Protein AF-A0A521UH75-F1 (afdb_monomer_lite)

Secondary structure (DSSP, 8-state):
-PPPPPP----TTSEEEEEETTEEEEEESSTTSPPEEEE--HHHHHHS-HHHHHHHHHHHHHHHHHHHHH-----PBPPTTS-SEEEETTTTEEEESSSB---EEEEE-TT-TT-EEEEETTEEEPHHHHHHHHGGGTT---------GGGTTSPPP---SPPPPPP-

Radius of gyration: 20.77 Å; chains: 1; bounding box: 50×43×47 Å

Foldseek 3Di:
DQDPQDDAQDDPVQWDWDDDQQWIWTDGPDPSHDTDTGGRGRVCSVPDDPVRVSVVSNVVRVVVVVVVVVDPDPQDDDDPPDAQWDQDVVLRAIEGPTNDFQWDFAADDPVDNHFTWIDGPNDTDGPVRVVSRCVVVVPDDDDDDDDPSVCSNPDDDDDPDDDDPDDD

Structure (mmCIF, N/CA/C/O backbone):
data_AF-A0A521UH75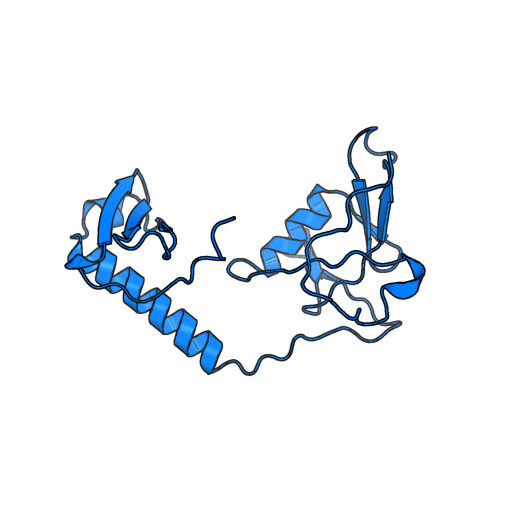-F1
#
_entry.id   AF-A0A521UH75-F1
#
loop_
_atom_site.group_PDB
_atom_site.id
_atom_site.type_symbol
_atom_site.label_atom_id
_atom_site.label_alt_id
_atom_site.label_comp_id
_atom_site.label_asym_id
_atom_site.label_entity_id
_atom_site.label_seq_id
_atom_site.pdbx_PDB_ins_code
_atom_site.Cartn_x
_atom_site.Cartn_y
_atom_site.Cartn_z
_atom_site.occupancy
_atom_site.B_iso_or_equiv
_atom_site.auth_seq_id
_atom_site.auth_comp_id
_atom_site.auth_asym_id
_atom_site.auth_atom_id
_atom_site.pdbx_PDB_model_num
ATOM 1 N N . MET A 1 1 ? 4.540 -15.181 12.035 1.00 49.16 1 MET A N 1
ATOM 2 C CA . MET A 1 1 ? 4.014 -13.796 12.034 1.00 49.16 1 MET A CA 1
ATOM 3 C C . MET A 1 1 ? 2.493 -13.844 12.025 1.00 49.16 1 MET A C 1
ATOM 5 O O . MET A 1 1 ? 1.973 -14.815 11.484 1.00 49.16 1 MET A O 1
ATOM 9 N N . PRO A 1 2 ? 1.773 -12.883 12.632 1.00 57.75 2 PRO A N 1
ATOM 10 C CA . PRO A 1 2 ? 0.321 -12.834 12.493 1.00 57.75 2 PRO A CA 1
ATOM 11 C C . PRO A 1 2 ? -0.046 -12.619 11.020 1.00 57.75 2 PRO A C 1
ATOM 13 O O . PRO A 1 2 ? 0.628 -11.866 10.316 1.00 57.75 2 PRO A O 1
ATOM 16 N N . LEU A 1 3 ? -1.090 -13.308 10.559 1.00 61.44 3 LEU A N 1
ATOM 17 C CA . LEU A 1 3 ? -1.643 -13.115 9.219 1.00 61.44 3 LEU A CA 1
ATOM 18 C C . LEU A 1 3 ? -2.078 -11.648 9.038 1.00 61.44 3 LEU A C 1
ATOM 20 O O . LEU A 1 3 ? -2.450 -11.015 10.034 1.00 61.44 3 LEU A O 1
ATOM 24 N N . PRO A 1 4 ? -2.057 -11.102 7.803 1.00 65.56 4 PRO A N 1
ATOM 25 C CA . PRO A 1 4 ? -2.703 -9.829 7.507 1.00 65.56 4 PRO A CA 1
ATOM 26 C C . PRO A 1 4 ? -4.126 -9.868 8.053 1.00 65.56 4 PRO A C 1
ATOM 28 O O . PRO A 1 4 ? -4.918 -10.735 7.682 1.00 65.56 4 PRO A O 1
ATOM 31 N N . LYS A 1 5 ? -4.411 -8.984 9.005 1.00 72.06 5 LYS A N 1
ATOM 32 C CA . LYS A 1 5 ? -5.669 -9.025 9.733 1.00 72.06 5 LYS A CA 1
ATOM 33 C C . LYS A 1 5 ? -6.727 -8.302 8.908 1.00 72.06 5 LYS A C 1
ATOM 35 O O . LYS A 1 5 ? -6.543 -7.113 8.639 1.00 72.06 5 LYS A O 1
ATOM 40 N N . PRO A 1 6 ? -7.798 -8.983 8.480 1.00 68.81 6 PRO A N 1
ATOM 41 C CA . PRO A 1 6 ? -8.824 -8.348 7.676 1.00 68.81 6 PRO A CA 1
ATOM 42 C C . PRO A 1 6 ? -9.511 -7.242 8.477 1.00 68.81 6 PRO A C 1
ATOM 44 O O . PRO A 1 6 ? -9.714 -7.360 9.687 1.00 68.81 6 PRO A O 1
ATOM 47 N N . ILE A 1 7 ? -9.891 -6.177 7.779 1.00 72.12 7 ILE A N 1
ATOM 48 C CA . ILE A 1 7 ? -10.851 -5.201 8.283 1.00 72.12 7 ILE A CA 1
ATOM 49 C C . ILE A 1 7 ? -12.248 -5.752 7.982 1.00 72.12 7 ILE A C 1
ATOM 51 O O . ILE A 1 7 ? -12.514 -6.193 6.864 1.00 72.12 7 ILE A O 1
ATOM 55 N N . ARG A 1 8 ? -13.131 -5.768 8.984 1.00 83.19 8 ARG A N 1
ATOM 56 C CA . ARG A 1 8 ? -14.514 -6.241 8.845 1.00 83.19 8 ARG A CA 1
ATOM 57 C C . ARG A 1 8 ? -15.468 -5.426 9.709 1.00 83.19 8 ARG A C 1
ATOM 59 O O . ARG A 1 8 ? -15.039 -4.707 10.612 1.00 83.19 8 ARG A O 1
ATOM 66 N N . VAL A 1 9 ? -16.757 -5.577 9.423 1.00 88.69 9 VAL A N 1
ATOM 67 C CA . VAL A 1 9 ? -17.848 -5.105 10.279 1.00 88.69 9 VAL A CA 1
ATOM 68 C C . VAL A 1 9 ? -17.744 -5.794 11.644 1.00 88.69 9 VAL A C 1
ATOM 70 O O . VAL A 1 9 ? -17.504 -7.000 11.707 1.00 88.69 9 VAL A O 1
ATOM 73 N N . LEU A 1 10 ? -17.900 -5.021 12.719 1.00 90.38 10 LEU A N 1
ATOM 74 C CA . LEU A 1 10 ? -17.778 -5.471 14.110 1.00 90.38 10 LEU A CA 1
ATOM 75 C C . LEU A 1 10 ? -19.097 -5.267 14.859 1.00 90.38 10 LEU A C 1
ATOM 77 O O . LEU A 1 10 ? -19.771 -4.251 14.667 1.00 90.38 10 LEU A O 1
ATOM 81 N N . SER A 1 11 ? -19.456 -6.188 15.750 1.00 91.06 11 SER A N 1
ATOM 82 C CA . SER A 1 11 ? -20.549 -5.967 16.703 1.00 91.06 11 SER A CA 1
ATOM 83 C C . SER A 1 11 ? -20.056 -5.279 17.992 1.00 91.06 11 SER A C 1
ATOM 85 O O . SER A 1 11 ? -18.857 -5.285 18.278 1.00 91.06 11 SER A O 1
ATOM 87 N N . PRO A 1 12 ? -20.947 -4.663 18.797 1.00 90.81 12 PRO A N 1
ATOM 88 C CA . PRO A 1 12 ? -20.552 -3.969 20.029 1.00 90.81 12 PRO A CA 1
ATOM 89 C C . PRO A 1 12 ? -19.834 -4.852 21.059 1.00 90.81 12 PRO A C 1
ATOM 91 O O . PRO A 1 12 ? -19.024 -4.358 21.834 1.00 90.81 12 PRO A O 1
ATOM 94 N N . ASP A 1 13 ? -20.136 -6.149 21.087 1.00 91.94 13 ASP A N 1
ATOM 95 C CA . ASP A 1 13 ? -19.503 -7.149 21.951 1.00 91.94 13 ASP A CA 1
ATOM 96 C C . ASP A 1 13 ? -18.140 -7.632 21.429 1.00 91.94 13 ASP A C 1
ATOM 98 O O . ASP A 1 13 ? -17.340 -8.173 22.193 1.00 91.94 13 ASP A O 1
ATOM 102 N N . GLU A 1 14 ? -17.841 -7.387 20.153 1.00 91.19 14 GLU A N 1
ATOM 103 C CA . GLU A 1 14 ? -16.586 -7.765 19.505 1.00 91.19 14 GLU A CA 1
ATOM 104 C C . GLU A 1 14 ? -15.528 -6.657 19.535 1.00 91.19 14 GLU A C 1
ATOM 106 O O . GLU A 1 14 ? -14.421 -6.876 19.043 1.00 91.19 14 GLU A O 1
ATOM 111 N N . VAL A 1 15 ? -15.823 -5.469 20.075 1.00 92.75 15 VAL A N 1
ATOM 112 C CA . VAL A 1 15 ? -14.911 -4.321 19.993 1.00 92.75 15 VAL A CA 1
ATOM 113 C C . VAL A 1 15 ? -14.903 -3.474 21.257 1.00 92.75 15 VAL A C 1
ATOM 115 O O . VAL A 1 15 ? -15.935 -3.113 21.818 1.00 92.75 15 VAL A O 1
ATOM 118 N N . ARG A 1 16 ? -13.702 -3.089 21.679 1.00 94.44 16 ARG A N 1
ATOM 119 C CA . ARG A 1 16 ? -13.485 -2.036 22.664 1.00 94.44 16 ARG A CA 1
ATOM 120 C C . ARG A 1 16 ? -13.135 -0.743 21.940 1.00 94.44 16 ARG A C 1
ATOM 122 O O . ARG A 1 16 ? -12.261 -0.732 21.079 1.00 94.44 16 ARG A O 1
ATOM 129 N N . ILE A 1 17 ? -13.794 0.353 22.310 1.00 94.50 17 ILE A N 1
ATOM 130 C CA . ILE A 1 17 ? -13.545 1.667 21.713 1.00 94.50 17 ILE A CA 1
ATOM 131 C C . ILE A 1 17 ? -12.859 2.569 22.735 1.00 94.50 17 ILE A C 1
ATOM 133 O O . ILE A 1 17 ? -13.364 2.800 23.833 1.00 9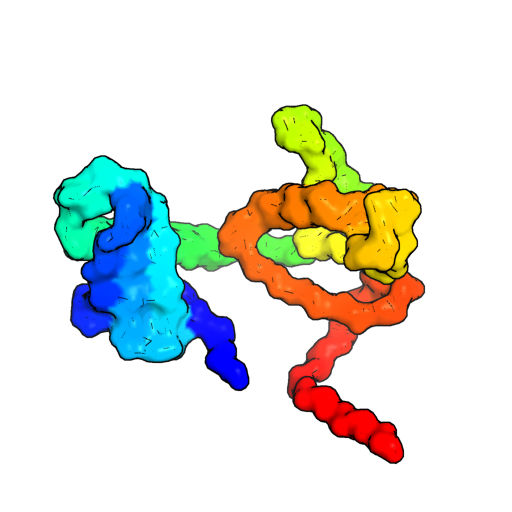4.50 17 ILE A O 1
ATOM 137 N N . CYS A 1 18 ? -11.699 3.096 22.359 1.00 93.81 18 CYS A N 1
ATOM 138 C CA . CYS A 1 18 ? -10.948 4.085 23.124 1.00 93.81 18 CYS A CA 1
ATOM 139 C C . CYS A 1 18 ? -10.901 5.401 22.334 1.00 93.81 18 CYS A C 1
ATOM 141 O O . CYS A 1 18 ? -10.845 5.390 21.110 1.00 93.81 18 CYS A O 1
ATOM 143 N N . ARG A 1 19 ? -10.927 6.554 23.006 1.00 93.62 19 ARG A N 1
ATOM 144 C CA . ARG A 1 19 ? -10.804 7.871 22.352 1.00 93.62 19 ARG A CA 1
ATOM 145 C C . ARG A 1 19 ? -9.396 8.404 22.573 1.00 93.62 19 ARG A C 1
ATOM 147 O O . ARG A 1 19 ? -8.954 8.461 23.717 1.00 93.62 19 ARG A O 1
ATOM 154 N N . ASP A 1 20 ? -8.723 8.800 21.500 1.00 93.06 20 ASP A N 1
ATOM 155 C CA . ASP A 1 20 ? -7.373 9.359 21.534 1.00 93.06 20 ASP A CA 1
ATOM 156 C C . ASP A 1 20 ? -7.281 10.596 20.631 1.00 93.06 20 ASP A C 1
ATOM 158 O O . ASP A 1 20 ? -7.145 10.496 19.408 1.00 93.06 20 ASP A O 1
ATOM 162 N N . GLY A 1 21 ? -7.389 11.774 21.251 1.00 91.62 21 GLY A N 1
ATOM 163 C CA . GLY A 1 21 ? -7.321 13.064 20.569 1.00 91.62 21 GLY A CA 1
ATOM 164 C C . GLY A 1 21 ? -8.418 13.232 19.516 1.00 91.62 21 GLY A C 1
ATOM 165 O O . GLY A 1 21 ? -9.583 13.452 19.840 1.00 91.62 21 GLY A O 1
ATOM 166 N N . ASP A 1 22 ? -8.022 13.163 18.250 1.00 93.19 22 ASP A N 1
ATOM 167 C CA . ASP A 1 22 ? -8.878 13.312 17.075 1.00 93.19 22 ASP A CA 1
ATOM 168 C C . ASP A 1 22 ? -9.376 11.984 16.484 1.00 93.19 22 ASP A C 1
ATOM 170 O O . ASP A 1 22 ? -10.091 11.983 15.473 1.00 93.19 22 ASP A O 1
ATOM 174 N N . ALA A 1 23 ? -9.028 10.862 17.115 1.00 91.88 23 ALA A N 1
ATOM 175 C CA . ALA A 1 23 ? -9.352 9.528 16.644 1.00 91.88 23 ALA A CA 1
ATOM 176 C C . ALA A 1 23 ? -10.090 8.682 17.688 1.00 91.88 23 ALA A C 1
ATOM 178 O O . ALA A 1 23 ? -9.918 8.830 18.900 1.00 91.88 23 ALA A O 1
ATOM 179 N N . ALA A 1 24 ? -10.883 7.739 17.191 1.00 92.94 24 ALA A N 1
ATOM 180 C CA . ALA A 1 24 ? -11.340 6.590 17.954 1.00 92.94 24 ALA A CA 1
ATOM 181 C C . ALA A 1 24 ? -10.458 5.380 17.614 1.00 92.94 24 ALA A C 1
ATOM 183 O O . ALA A 1 24 ? -10.222 5.085 16.444 1.00 92.94 24 ALA A O 1
ATOM 184 N N . ILE A 1 25 ? -9.958 4.685 18.628 1.00 93.50 25 ILE A N 1
ATOM 185 C CA . ILE A 1 25 ? -9.227 3.428 18.499 1.00 93.50 25 ILE A CA 1
ATOM 186 C C . ILE A 1 25 ? -10.226 2.292 18.698 1.00 93.50 25 ILE A C 1
ATOM 188 O O . ILE A 1 25 ? -10.797 2.157 19.779 1.00 93.50 25 ILE A O 1
ATOM 192 N N . LEU A 1 26 ? -10.449 1.502 17.652 1.00 92.88 26 LEU A N 1
ATOM 193 C CA . LEU A 1 26 ? -11.278 0.305 17.687 1.00 92.88 26 LEU A CA 1
ATOM 194 C C . LEU A 1 26 ? -10.359 -0.896 17.897 1.00 92.88 26 LEU A C 1
ATOM 196 O O . LEU A 1 26 ? -9.547 -1.212 17.028 1.00 92.88 26 LEU A O 1
ATOM 200 N N . GLU A 1 27 ? -10.475 -1.539 19.053 1.00 92.69 27 GLU A N 1
ATOM 201 C CA . GLU A 1 27 ? -9.715 -2.722 19.456 1.00 92.69 27 GLU A CA 1
ATOM 202 C C . GLU A 1 27 ? -10.636 -3.947 19.424 1.00 92.69 27 GLU A C 1
ATOM 204 O O . GLU A 1 27 ? -11.424 -4.147 20.352 1.00 92.69 27 GLU A O 1
ATOM 209 N N . PRO A 1 28 ? -10.582 -4.768 18.363 1.00 89.38 28 PRO A N 1
ATOM 210 C CA . PRO A 1 28 ? -11.353 -5.998 18.308 1.00 89.38 28 PRO A CA 1
ATOM 211 C C . PRO A 1 28 ? -10.953 -6.966 19.428 1.00 89.38 28 PRO A C 1
ATOM 213 O O . PRO A 1 28 ? -9.772 -7.108 19.747 1.00 89.38 28 PRO A O 1
ATOM 216 N N . ALA A 1 29 ? -11.929 -7.676 19.989 1.00 87.44 29 ALA A N 1
ATOM 217 C CA . ALA A 1 29 ? -11.701 -8.751 20.952 1.00 87.44 29 ALA A CA 1
ATOM 218 C C . ALA A 1 29 ? -10.981 -9.951 20.307 1.00 87.44 29 ALA A C 1
ATOM 220 O O . ALA A 1 29 ? -10.212 -10.653 20.966 1.00 87.44 29 ALA A O 1
ATOM 221 N N . ASP A 1 30 ? -11.215 -10.170 19.011 1.00 84.00 30 ASP A N 1
ATOM 222 C CA . ASP A 1 30 ? -10.518 -11.176 18.222 1.00 84.00 30 ASP A CA 1
ATOM 223 C C . ASP A 1 30 ? -9.124 -10.680 17.810 1.00 84.00 30 ASP A C 1
ATOM 225 O O . ASP A 1 30 ? -8.969 -9.762 17.002 1.00 84.00 30 ASP A O 1
ATOM 229 N N . ALA A 1 31 ? -8.091 -11.351 18.321 1.00 80.62 31 ALA A N 1
ATOM 230 C CA . ALA A 1 31 ? -6.702 -11.067 17.989 1.00 80.62 31 ALA A CA 1
ATOM 231 C C . ALA A 1 31 ? -6.357 -11.324 16.509 1.00 80.62 31 ALA A C 1
ATOM 233 O O . ALA A 1 31 ? -5.290 -10.889 16.071 1.00 80.62 31 ALA A O 1
ATOM 234 N N . ALA A 1 32 ? -7.210 -11.992 15.729 1.00 80.12 32 ALA A N 1
ATOM 235 C CA . ALA A 1 32 ? -7.065 -12.134 14.282 1.00 80.12 32 ALA A CA 1
ATOM 236 C C . ALA A 1 32 ? -7.543 -10.900 13.493 1.00 80.12 32 ALA A C 1
ATOM 238 O O . ALA A 1 32 ? -7.227 -10.793 12.310 1.00 80.12 32 ALA A O 1
ATOM 239 N N . VAL A 1 33 ? -8.227 -9.940 14.130 1.00 81.19 33 VAL A N 1
ATOM 240 C CA . VAL A 1 33 ? -8.687 -8.682 13.516 1.00 81.19 33 VAL A CA 1
ATOM 241 C C . VAL A 1 33 ? -7.774 -7.515 13.924 1.00 81.19 33 VAL A C 1
ATOM 243 O O . VAL A 1 33 ? -7.186 -7.488 15.009 1.00 81.19 33 VAL A O 1
ATOM 246 N N . GLY A 1 34 ? -7.556 -6.575 13.004 1.00 81.25 34 GLY A N 1
ATOM 247 C CA . GLY A 1 34 ? -6.651 -5.442 13.198 1.00 81.25 34 GLY A CA 1
ATOM 248 C C . GLY A 1 34 ? -7.246 -4.353 14.086 1.00 81.25 34 GLY A C 1
ATOM 249 O O . GLY A 1 34 ? -8.378 -3.926 13.868 1.00 81.25 34 GLY A O 1
ATOM 250 N N . THR A 1 35 ? -6.461 -3.854 15.045 1.00 86.88 35 THR A N 1
ATOM 251 C CA . THR A 1 35 ? -6.778 -2.603 15.747 1.00 86.88 35 THR A CA 1
ATOM 252 C C . THR A 1 35 ? -6.746 -1.454 14.752 1.00 86.88 35 THR A C 1
ATOM 254 O O . THR A 1 35 ? -5.780 -1.313 14.002 1.00 86.88 35 THR A O 1
ATOM 257 N N . THR A 1 36 ? -7.778 -0.616 14.769 1.00 86.50 36 THR A N 1
ATOM 258 C CA . THR A 1 36 ? -7.904 0.493 13.823 1.00 86.50 36 THR A CA 1
ATOM 259 C C . THR A 1 36 ? -7.912 1.832 14.541 1.00 86.50 36 THR A C 1
ATOM 261 O O . THR A 1 36 ? -8.659 2.031 15.494 1.00 86.50 36 THR A O 1
ATOM 264 N N . ARG A 1 37 ? -7.105 2.776 14.047 1.00 90.88 37 ARG A N 1
ATOM 265 C CA . ARG A 1 37 ? -7.204 4.196 14.394 1.00 90.88 37 ARG A CA 1
ATOM 266 C C . ARG A 1 37 ? -8.119 4.891 13.387 1.00 90.88 37 ARG A C 1
ATOM 268 O O . ARG A 1 37 ? -7.714 5.137 12.256 1.00 90.88 37 ARG A O 1
ATOM 275 N N . PHE A 1 38 ? -9.334 5.224 13.804 1.00 90.31 38 PHE A N 1
ATOM 276 C CA . PHE A 1 38 ? -10.330 5.890 12.972 1.00 90.31 38 PHE A CA 1
ATOM 277 C C . PHE A 1 38 ? -10.371 7.394 13.263 1.00 90.31 38 PHE A C 1
ATOM 279 O O . PHE A 1 38 ? -10.874 7.831 14.300 1.00 90.31 38 PHE A O 1
ATOM 286 N N . VAL A 1 39 ? -9.801 8.193 12.359 1.00 90.00 39 VAL A N 1
ATOM 287 C CA . VAL A 1 39 ? -9.699 9.653 12.507 1.00 90.00 39 VAL A CA 1
ATOM 288 C C . VAL A 1 39 ? -11.022 10.309 12.110 1.00 90.00 39 VAL A C 1
ATOM 290 O O . VAL A 1 39 ? -11.416 10.282 10.947 1.00 90.00 39 VAL A O 1
ATOM 293 N N . LEU A 1 40 ? -11.703 10.914 13.084 1.00 86.12 40 LEU A N 1
ATOM 294 C CA . LEU A 1 40 ? -13.000 11.581 12.905 1.00 86.12 40 LEU A CA 1
ATOM 295 C C . LEU A 1 40 ? -12.928 13.092 13.177 1.00 86.12 40 LEU A C 1
ATOM 297 O O . LEU A 1 40 ? -13.860 13.821 12.834 1.00 86.12 40 LEU A O 1
ATOM 301 N N . GLY A 1 41 ? -11.834 13.563 13.781 1.00 89.75 41 GLY A N 1
ATOM 302 C CA . GLY A 1 41 ? -11.686 14.918 14.301 1.00 89.75 41 GLY A CA 1
ATOM 303 C C . GLY A 1 41 ? -12.121 15.012 15.766 1.00 89.75 41 GLY A C 1
ATOM 304 O O . GLY A 1 41 ? -13.122 14.417 16.172 1.00 89.75 41 GLY A O 1
ATOM 305 N N . ALA A 1 42 ? -11.38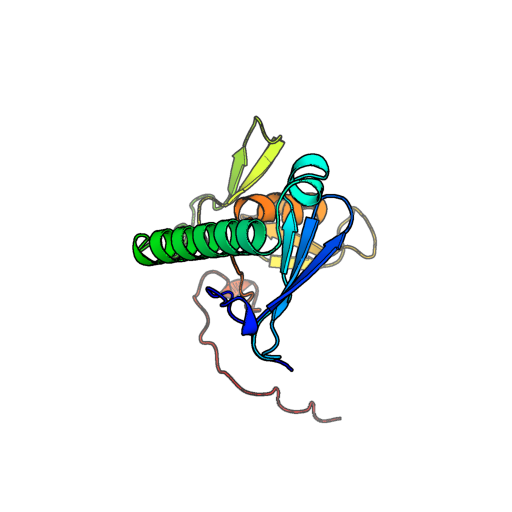6 15.796 16.559 1.00 89.25 42 ALA A N 1
ATOM 306 C CA . ALA A 1 42 ? -11.541 15.854 18.018 1.00 89.25 42 ALA A CA 1
ATOM 307 C C . ALA A 1 42 ? -12.970 16.193 18.478 1.00 89.25 42 ALA A C 1
ATOM 309 O O . ALA A 1 42 ? -13.484 15.577 19.409 1.00 89.25 42 ALA A O 1
ATOM 310 N N . GLU A 1 43 ? -13.647 17.122 17.794 1.00 91.62 43 GLU A N 1
ATOM 311 C CA . GLU A 1 43 ? -15.027 17.493 18.131 1.00 91.62 43 GLU A CA 1
ATOM 312 C C . GLU A 1 43 ? -16.003 16.319 17.946 1.00 91.62 43 GLU A C 1
ATOM 314 O O . GLU A 1 43 ? -16.850 16.062 18.804 1.00 91.62 43 GLU A O 1
ATOM 319 N N . ARG A 1 44 ? -15.873 15.574 16.840 1.00 89.06 44 ARG A N 1
ATOM 320 C CA . ARG A 1 44 ? -16.755 14.441 16.532 1.00 89.06 44 ARG A CA 1
ATOM 321 C C . ARG A 1 44 ? -16.501 13.274 17.476 1.00 89.06 44 ARG A C 1
ATOM 323 O O . ARG A 1 44 ? -17.458 12.740 18.025 1.00 89.06 44 ARG A O 1
ATOM 330 N N . VAL A 1 45 ? -15.235 12.935 17.727 1.00 90.88 45 VAL A N 1
ATOM 331 C CA . VAL A 1 45 ? -14.854 11.868 18.672 1.00 90.88 45 VAL A CA 1
ATOM 332 C C . VAL A 1 45 ? -15.392 12.141 20.078 1.00 90.88 45 VAL A C 1
ATOM 334 O O . VAL A 1 45 ? -15.877 11.223 20.741 1.00 90.88 45 VAL A O 1
ATOM 337 N N . ALA A 1 46 ? -15.336 13.397 20.530 1.00 90.62 46 ALA A N 1
ATOM 338 C CA . ALA A 1 46 ? -15.819 13.786 21.851 1.00 90.62 46 ALA A CA 1
ATOM 339 C C . ALA A 1 46 ? -17.350 13.729 21.979 1.00 90.62 46 ALA A C 1
ATOM 341 O O . ALA A 1 46 ? -17.862 13.461 23.064 1.00 90.62 46 ALA A O 1
ATOM 342 N N . ARG A 1 47 ? -18.085 13.996 20.892 1.00 93.88 47 ARG A N 1
ATOM 343 C CA . ARG A 1 47 ? -19.555 14.043 20.898 1.00 93.88 47 ARG A CA 1
ATOM 344 C C . ARG A 1 47 ? -20.228 12.703 20.633 1.00 93.88 47 ARG A C 1
ATOM 346 O O . ARG A 1 47 ? -21.325 12.487 21.135 1.00 93.88 47 ARG A O 1
ATOM 353 N N . MET A 1 48 ? -19.620 11.853 19.811 1.00 95.94 48 MET A N 1
ATOM 354 C CA . MET A 1 48 ? -20.222 10.589 19.398 1.00 95.94 48 MET A CA 1
ATOM 355 C C . MET A 1 48 ? -20.122 9.547 20.514 1.00 95.94 48 MET A C 1
ATOM 357 O O . MET A 1 48 ? -19.081 9.383 21.154 1.00 95.94 48 MET A O 1
ATOM 361 N N . THR A 1 49 ? -21.205 8.810 20.722 1.00 95.81 49 THR A N 1
ATOM 362 C CA . THR A 1 49 ? -21.242 7.598 21.544 1.00 95.81 49 THR A CA 1
ATOM 363 C C . THR A 1 49 ? -20.447 6.468 20.890 1.00 95.81 49 THR A C 1
ATOM 365 O O . THR A 1 49 ? -20.180 6.488 19.689 1.00 95.81 49 THR A O 1
ATOM 368 N N . ASP A 1 50 ? -20.086 5.446 21.666 1.00 94.44 50 ASP A N 1
ATOM 369 C CA . ASP A 1 50 ? -19.392 4.262 21.135 1.00 94.44 50 ASP A CA 1
ATOM 370 C C . ASP A 1 50 ? -20.218 3.566 20.045 1.00 94.44 50 ASP A C 1
ATOM 372 O O . ASP A 1 50 ? -19.673 3.155 19.025 1.00 94.44 50 ASP A O 1
ATOM 376 N N . ALA A 1 51 ? -21.543 3.516 20.213 1.00 93.56 51 ALA A N 1
ATOM 377 C CA . ALA A 1 51 ? -22.456 2.965 19.218 1.00 93.56 51 ALA A CA 1
ATOM 378 C C . ALA A 1 51 ? -22.450 3.772 17.909 1.00 93.56 51 ALA A C 1
ATOM 380 O O . ALA A 1 51 ? -22.443 3.185 16.831 1.00 93.56 51 ALA A O 1
ATOM 381 N N . GLU A 1 52 ? -22.411 5.106 17.981 1.00 93.50 52 GLU A N 1
ATOM 382 C CA . GLU A 1 52 ? -22.328 5.966 16.793 1.00 93.50 52 GLU A CA 1
ATOM 383 C C . GLU A 1 52 ? -20.962 5.870 16.104 1.00 93.50 52 GLU A C 1
ATOM 385 O O . GLU A 1 52 ? -20.897 5.865 14.876 1.00 93.50 52 GLU A O 1
ATOM 390 N N . ILE A 1 53 ? -19.869 5.768 16.869 1.00 92.56 53 ILE A N 1
ATOM 391 C CA . ILE A 1 53 ? -18.519 5.547 16.325 1.00 92.56 53 ILE A CA 1
ATOM 392 C C . ILE A 1 53 ? -18.460 4.197 15.607 1.00 92.56 53 ILE A C 1
ATOM 394 O O . ILE A 1 53 ? -17.965 4.125 14.483 1.00 92.56 53 ILE A O 1
ATOM 398 N N . LEU A 1 54 ? -18.994 3.145 16.231 1.00 94.19 54 LEU A N 1
ATOM 399 C CA . LEU A 1 54 ? -19.043 1.809 15.650 1.00 94.19 54 LEU A CA 1
ATOM 400 C C . LEU A 1 54 ? -19.922 1.759 14.398 1.00 94.19 54 LEU A C 1
ATOM 402 O O . LEU A 1 54 ? -19.530 1.151 13.408 1.00 94.19 54 LEU A O 1
ATOM 406 N N . ALA A 1 55 ? -21.083 2.416 14.414 1.00 92.56 55 ALA A N 1
ATOM 407 C CA . ALA A 1 55 ? -21.956 2.503 13.248 1.00 92.56 55 ALA A CA 1
ATOM 408 C C . ALA A 1 55 ? -21.259 3.214 12.079 1.00 92.56 55 ALA A C 1
ATOM 410 O O . ALA A 1 55 ? -21.251 2.684 10.974 1.00 92.56 55 ALA A O 1
ATOM 411 N N . ALA A 1 56 ? -20.609 4.356 12.333 1.00 89.62 56 ALA A N 1
ATOM 412 C CA . ALA A 1 56 ? -19.861 5.089 11.310 1.00 89.62 56 ALA A CA 1
ATOM 413 C C . ALA A 1 56 ? -18.683 4.272 10.749 1.00 89.62 56 ALA A C 1
ATOM 415 O O . ALA A 1 56 ? -18.425 4.289 9.546 1.00 89.62 56 ALA A O 1
ATOM 416 N N . TRP A 1 57 ? -17.980 3.533 11.610 1.00 90.50 57 TRP A N 1
ATOM 417 C CA . TRP A 1 57 ? -16.945 2.594 11.187 1.00 90.50 57 TRP A CA 1
ATOM 418 C C . TRP A 1 57 ? -17.517 1.485 10.301 1.00 90.50 57 TRP A C 1
ATOM 420 O O . TRP A 1 57 ? -17.053 1.297 9.181 1.00 90.50 57 TRP A O 1
ATOM 430 N N . ASN A 1 58 ? -18.545 0.779 10.765 1.00 91.69 58 ASN A N 1
ATOM 431 C CA . ASN A 1 58 ? -19.152 -0.322 10.023 1.00 91.69 58 ASN A CA 1
ATOM 432 C C . ASN A 1 58 ? -19.740 0.137 8.685 1.00 91.69 58 ASN A C 1
ATOM 434 O O . ASN A 1 58 ? -19.613 -0.580 7.695 1.00 91.69 58 ASN A O 1
ATOM 438 N N . GLU A 1 59 ? -20.330 1.333 8.634 1.00 88.94 59 GLU A N 1
ATOM 439 C CA . GLU A 1 59 ? -20.776 1.964 7.390 1.00 88.94 59 GLU A CA 1
ATOM 440 C C . GLU A 1 59 ? -19.592 2.187 6.444 1.00 88.94 59 GLU A C 1
ATOM 442 O O . GLU A 1 59 ? -19.667 1.807 5.281 1.00 88.94 59 GLU A O 1
ATOM 447 N N . SER A 1 60 ? -18.468 2.720 6.940 1.00 83.38 60 SER A N 1
ATOM 448 C CA . SER A 1 60 ? -17.260 2.901 6.126 1.00 83.38 60 SER A CA 1
ATOM 449 C C . SER A 1 60 ? -16.673 1.584 5.617 1.00 83.38 60 SER A C 1
ATOM 451 O O . SER A 1 60 ? -16.274 1.513 4.458 1.00 83.38 60 SER A O 1
ATOM 453 N N . VAL A 1 61 ? -16.667 0.531 6.441 1.00 86.00 61 VAL A N 1
ATOM 454 C CA . VAL A 1 61 ? -16.181 -0.796 6.043 1.00 86.00 61 VAL A CA 1
ATOM 455 C C . VAL A 1 61 ? -17.104 -1.405 4.999 1.00 86.00 61 VAL A C 1
ATOM 457 O O . VAL A 1 61 ? -16.621 -1.910 3.994 1.00 86.00 61 VAL A O 1
ATOM 460 N N . THR A 1 62 ? -18.418 -1.311 5.202 1.00 85.12 62 THR A N 1
ATOM 461 C CA . THR A 1 62 ? -19.411 -1.799 4.237 1.00 85.12 62 THR A CA 1
ATOM 462 C C . THR A 1 62 ? -19.273 -1.046 2.921 1.00 85.12 62 THR A C 1
ATOM 464 O O . THR A 1 62 ? -19.155 -1.670 1.882 1.00 85.12 62 THR A O 1
ATOM 467 N N . ALA A 1 63 ? -19.161 0.284 2.949 1.00 78.00 63 ALA A N 1
ATOM 468 C CA . ALA A 1 63 ? -18.949 1.082 1.746 1.00 78.00 63 ALA A CA 1
ATOM 469 C C . ALA A 1 63 ? -17.629 0.738 1.036 1.00 78.00 63 ALA A C 1
ATOM 471 O O . ALA A 1 63 ? -17.581 0.735 -0.189 1.00 78.00 63 ALA A O 1
ATOM 472 N N . GLN A 1 64 ? -16.557 0.440 1.777 1.00 75.44 64 GLN A N 1
ATOM 473 C CA . GLN A 1 64 ? -15.291 -0.027 1.204 1.00 75.44 64 GLN A CA 1
ATOM 474 C C . GLN A 1 64 ? -15.413 -1.422 0.587 1.00 75.44 64 GLN A C 1
ATOM 476 O O . GLN A 1 64 ? -14.849 -1.646 -0.479 1.00 75.44 64 GLN A O 1
ATOM 481 N N . GLN A 1 65 ? -16.131 -2.337 1.240 1.00 79.75 65 GLN A N 1
ATOM 482 C CA . GLN A 1 65 ? -16.391 -3.688 0.743 1.00 79.75 65 GLN A CA 1
ATOM 483 C C . GLN A 1 65 ? -17.287 -3.648 -0.493 1.00 79.75 65 GLN A C 1
ATOM 485 O O . GLN A 1 65 ? -16.894 -4.178 -1.517 1.00 79.75 65 GLN A O 1
ATOM 490 N N . ASP A 1 66 ? -18.401 -2.918 -0.451 1.00 77.94 66 ASP A N 1
ATOM 491 C CA . ASP A 1 66 ? -19.291 -2.699 -1.592 1.00 77.94 66 ASP A CA 1
ATOM 492 C C . ASP A 1 66 ? -18.545 -2.041 -2.756 1.00 77.94 66 ASP A C 1
ATOM 494 O O . ASP A 1 66 ? -18.733 -2.414 -3.910 1.00 77.94 66 ASP A O 1
ATOM 498 N N . TYR A 1 67 ? -17.675 -1.066 -2.468 1.00 71.06 67 TYR A N 1
ATOM 499 C CA . TYR A 1 67 ? -16.823 -0.454 -3.482 1.00 71.06 67 TYR A CA 1
ATOM 500 C C . TYR A 1 67 ? -15.839 -1.472 -4.059 1.00 71.06 67 TYR A C 1
ATOM 502 O O . TYR A 1 67 ? -15.727 -1.555 -5.273 1.00 71.06 67 TYR A O 1
ATOM 510 N N . ALA A 1 68 ? -15.165 -2.272 -3.232 1.00 69.19 68 ALA A N 1
ATOM 511 C CA . ALA A 1 68 ? -14.250 -3.314 -3.694 1.00 69.19 68 ALA A CA 1
ATOM 512 C C . ALA A 1 68 ? -14.964 -4.408 -4.509 1.00 69.19 68 ALA A C 1
ATOM 514 O O . ALA A 1 68 ? -14.455 -4.807 -5.549 1.00 69.19 68 ALA A O 1
ATOM 515 N N . ASP A 1 69 ? -16.151 -4.839 -4.084 1.00 72.94 69 ASP A N 1
ATOM 516 C CA . ASP A 1 69 ? -16.964 -5.862 -4.748 1.00 72.94 69 ASP A CA 1
ATOM 517 C C . ASP A 1 69 ? -17.573 -5.342 -6.060 1.00 72.94 69 ASP A C 1
ATOM 519 O O . ASP A 1 69 ? -17.698 -6.084 -7.035 1.00 72.94 69 ASP A O 1
ATOM 523 N N . ALA A 1 70 ? -17.942 -4.058 -6.114 1.00 70.00 70 ALA A N 1
ATOM 524 C CA . ALA A 1 70 ? -18.414 -3.404 -7.334 1.00 70.00 70 ALA A CA 1
ATOM 525 C C . ALA A 1 70 ? -17.276 -3.101 -8.321 1.00 70.00 70 ALA A C 1
ATOM 527 O O . ALA A 1 70 ? -17.509 -2.945 -9.523 1.00 70.00 70 ALA A O 1
ATOM 528 N N . LEU A 1 71 ? -16.049 -2.994 -7.819 1.00 63.22 71 LEU A N 1
ATOM 529 C CA . LEU A 1 71 ? -14.853 -2.775 -8.605 1.00 63.22 71 LEU A CA 1
ATOM 530 C C . LEU A 1 71 ? -14.252 -4.112 -9.042 1.00 63.22 71 LEU A C 1
ATOM 532 O O . LEU A 1 71 ? -13.300 -4.611 -8.447 1.00 63.22 71 LEU A O 1
ATOM 536 N N . ASP A 1 72 ? -14.699 -4.622 -10.188 1.00 63.97 72 ASP A N 1
ATOM 537 C CA . ASP A 1 72 ? -13.851 -5.501 -11.003 1.00 63.97 72 ASP A CA 1
ATOM 538 C C . ASP A 1 72 ? -12.734 -4.652 -11.639 1.00 63.97 72 ASP A C 1
ATOM 540 O O . ASP A 1 72 ? -12.729 -4.375 -12.839 1.00 63.97 72 ASP A O 1
ATOM 544 N N . LEU A 1 73 ? -11.843 -4.100 -10.805 1.00 67.12 73 LEU A N 1
ATOM 545 C CA . LEU A 1 73 ? -10.693 -3.327 -11.257 1.00 67.12 73 LEU A CA 1
ATOM 546 C C . LEU A 1 73 ? -9.543 -4.293 -11.514 1.00 67.12 73 LEU A C 1
ATOM 548 O O . LEU A 1 73 ? -8.857 -4.690 -10.566 1.00 67.12 73 LEU A O 1
ATOM 552 N N . PRO A 1 74 ? -9.264 -4.648 -12.779 1.00 76.69 74 PRO A N 1
ATOM 553 C CA . PRO A 1 74 ? -8.040 -5.361 -13.069 1.00 76.69 74 PRO A CA 1
ATOM 554 C C . PRO A 1 74 ? -6.852 -4.501 -12.633 1.00 76.69 74 PRO A C 1
ATOM 556 O O . PRO A 1 74 ? -6.813 -3.288 -12.855 1.00 76.69 74 PRO A O 1
ATOM 559 N N . THR A 1 75 ? -5.840 -5.141 -12.057 1.00 84.50 75 THR A N 1
ATOM 560 C CA . THR A 1 75 ? -4.518 -4.540 -11.900 1.00 84.50 75 THR A CA 1
ATOM 561 C C . THR A 1 75 ? -3.989 -4.161 -13.286 1.00 84.50 75 THR A C 1
ATOM 563 O O . THR A 1 75 ? -3.585 -5.001 -14.081 1.00 84.50 75 THR A O 1
ATOM 566 N N . ILE A 1 76 ? -4.047 -2.869 -13.596 1.00 89.88 76 ILE A N 1
ATOM 567 C CA . ILE A 1 76 ? -3.567 -2.310 -14.865 1.00 89.88 76 ILE A CA 1
ATOM 568 C C . ILE A 1 76 ? -2.042 -2.214 -14.849 1.00 89.88 76 ILE A C 1
ATOM 570 O O . ILE A 1 76 ? -1.477 -1.428 -14.088 1.00 89.88 76 ILE A O 1
ATOM 574 N N . GLU A 1 77 ? -1.387 -2.945 -15.741 1.00 94.38 77 GLU A N 1
ATOM 575 C CA . GLU A 1 77 ? 0.024 -2.761 -16.065 1.00 94.38 77 GLU A CA 1
ATOM 576 C C . GLU A 1 77 ? 0.170 -1.944 -17.354 1.00 94.38 77 GLU A C 1
ATOM 578 O O . GLU A 1 77 ? -0.478 -2.213 -18.368 1.00 94.38 77 GLU A O 1
ATOM 583 N N . ILE A 1 78 ? 1.024 -0.920 -17.325 1.00 96.19 78 ILE A N 1
ATOM 584 C CA . ILE A 1 78 ? 1.268 -0.088 -18.504 1.00 96.19 78 ILE A CA 1
ATOM 585 C C . ILE A 1 78 ? 2.141 -0.858 -19.510 1.00 96.19 78 ILE A C 1
ATOM 587 O O . ILE A 1 78 ? 3.200 -1.348 -19.108 1.00 96.19 78 ILE A O 1
ATOM 591 N N . PRO A 1 79 ? 1.769 -0.926 -20.808 1.00 95.56 79 PRO A N 1
ATOM 592 C CA . PRO A 1 79 ? 2.557 -1.623 -21.823 1.00 95.56 79 PRO A CA 1
ATOM 593 C C . PRO A 1 79 ? 4.003 -1.131 -21.920 1.00 95.56 79 PRO A C 1
ATOM 595 O O . PRO A 1 79 ? 4.286 0.053 -21.720 1.00 95.56 79 PRO A O 1
ATOM 598 N N . LEU A 1 80 ? 4.913 -2.029 -22.301 1.00 93.12 80 LEU A N 1
ATOM 599 C CA . LEU A 1 80 ? 6.316 -1.684 -22.529 1.00 93.12 80 LEU A CA 1
ATOM 600 C C . LEU A 1 80 ? 6.462 -0.571 -23.576 1.00 93.12 80 LEU A C 1
ATOM 602 O O . LEU A 1 80 ? 5.706 -0.490 -24.545 1.00 93.12 80 LEU A O 1
ATOM 606 N N . GLY A 1 81 ? 7.438 0.312 -23.356 1.00 92.88 81 GLY A N 1
ATOM 607 C CA . GLY A 1 81 ? 7.672 1.485 -24.202 1.00 92.88 81 GLY A CA 1
ATOM 608 C C . GLY A 1 81 ? 6.658 2.620 -24.017 1.00 92.88 81 GLY A C 1
ATOM 609 O O . GLY A 1 81 ? 6.723 3.617 -24.737 1.00 92.88 81 GLY A O 1
ATOM 610 N N . ARG A 1 82 ? 5.716 2.503 -23.072 1.00 96.38 82 ARG A N 1
ATOM 611 C CA . ARG A 1 82 ? 4.818 3.593 -22.669 1.00 96.38 82 ARG A CA 1
ATOM 612 C C . ARG A 1 82 ? 5.221 4.087 -21.274 1.00 96.38 82 ARG A C 1
ATOM 614 O O . ARG A 1 82 ? 5.552 3.250 -20.439 1.00 96.38 82 ARG A O 1
ATOM 621 N N . PRO A 1 83 ? 5.158 5.405 -21.000 1.00 95.31 83 PRO A N 1
ATOM 622 C CA . PRO A 1 83 ? 5.470 5.932 -19.673 1.00 95.31 83 PRO A CA 1
ATOM 623 C C . PRO A 1 83 ? 4.563 5.308 -18.613 1.00 95.31 83 PRO A C 1
ATOM 625 O O . PRO A 1 83 ? 3.345 5.296 -18.802 1.00 95.31 83 PRO A O 1
ATOM 628 N N . GLN A 1 84 ? 5.139 4.809 -17.528 1.00 96.44 84 GLN A N 1
ATOM 629 C CA . GLN A 1 84 ? 4.467 4.317 -16.328 1.00 96.44 84 GLN A CA 1
ATOM 630 C C . GLN A 1 84 ? 4.056 5.459 -15.400 1.00 96.44 84 GLN A C 1
ATOM 632 O O . GLN A 1 84 ? 3.081 5.315 -14.665 1.00 96.44 84 GLN A O 1
ATOM 637 N N . LEU A 1 85 ? 4.766 6.589 -15.453 1.00 95.12 85 LEU A N 1
ATOM 638 C CA . LEU A 1 85 ? 4.521 7.759 -14.612 1.00 95.12 85 LEU A CA 1
ATOM 639 C C . LEU A 1 85 ? 4.008 8.949 -15.424 1.00 95.12 85 LEU A C 1
ATOM 641 O O . LEU A 1 85 ? 4.443 9.174 -16.552 1.00 95.12 85 LEU A O 1
ATOM 645 N N . ASP A 1 86 ? 3.137 9.745 -14.807 1.00 94.25 86 ASP A N 1
ATOM 646 C CA . ASP A 1 86 ? 2.766 11.084 -15.265 1.00 94.25 86 ASP A CA 1
ATOM 647 C C . ASP A 1 86 ? 3.052 12.102 -14.156 1.00 94.25 86 ASP A C 1
ATOM 649 O O . ASP A 1 86 ? 2.903 11.816 -12.968 1.00 94.25 86 ASP A O 1
ATOM 653 N N . PHE A 1 87 ? 3.462 13.316 -14.522 1.00 92.25 87 PHE A N 1
ATOM 654 C CA . PHE A 1 87 ? 3.609 14.390 -13.543 1.00 92.25 87 PHE A CA 1
ATOM 655 C C . PHE A 1 87 ? 2.256 15.055 -13.302 1.00 92.25 87 PHE A C 1
ATOM 657 O O . PHE A 1 87 ? 1.642 15.564 -14.240 1.00 92.25 87 PHE A O 1
ATOM 664 N N . HIS A 1 88 ? 1.803 15.104 -12.050 1.00 90.19 88 HIS A N 1
ATOM 665 C CA . HIS A 1 88 ? 0.560 15.760 -11.663 1.00 90.19 88 HIS A CA 1
ATOM 666 C C . HIS A 1 88 ? 0.832 17.204 -11.189 1.00 90.19 88 HIS A C 1
ATOM 668 O O . HIS A 1 88 ? 1.268 17.407 -10.050 1.00 90.19 88 HIS A O 1
ATOM 674 N N . PRO A 1 89 ? 0.538 18.249 -11.995 1.00 86.56 89 PRO A N 1
ATOM 675 C CA . PRO A 1 89 ? 1.038 19.604 -11.732 1.00 86.56 89 PRO A CA 1
ATOM 676 C C . PRO A 1 89 ? 0.521 20.230 -10.435 1.00 86.56 89 PRO A C 1
ATOM 678 O O . PRO A 1 89 ? 1.242 20.978 -9.780 1.00 86.56 89 PRO A O 1
ATOM 681 N N . ARG A 1 90 ? -0.721 19.918 -10.039 1.00 83.00 90 ARG A N 1
ATOM 682 C CA . ARG A 1 90 ? -1.334 20.473 -8.818 1.00 83.00 90 ARG A CA 1
ATOM 683 C C . ARG A 1 90 ? -0.735 19.891 -7.542 1.00 83.00 90 ARG A C 1
ATOM 685 O O . ARG A 1 90 ? -0.587 20.612 -6.566 1.00 83.00 90 ARG A O 1
ATOM 692 N N . ALA A 1 91 ? -0.397 18.604 -7.573 1.00 78.88 91 ALA A N 1
ATOM 693 C CA . ALA A 1 91 ? 0.245 17.920 -6.452 1.00 78.88 91 ALA A CA 1
ATOM 694 C C . ALA A 1 91 ? 1.776 18.051 -6.502 1.00 78.88 91 ALA A C 1
ATOM 696 O O . ALA A 1 91 ? 2.451 17.723 -5.536 1.00 78.88 91 ALA A O 1
ATOM 697 N N . ARG A 1 92 ? 2.316 18.567 -7.618 1.00 86.56 92 ARG A N 1
ATOM 698 C CA . ARG A 1 92 ? 3.752 18.739 -7.874 1.00 86.56 92 ARG A CA 1
ATOM 699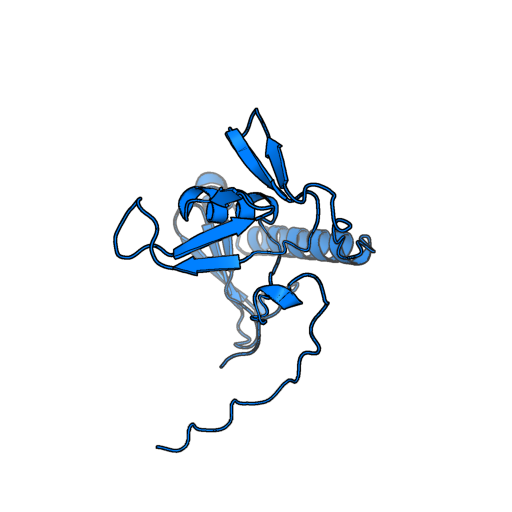 C C . ARG A 1 92 ? 4.546 17.448 -7.658 1.00 86.56 92 ARG A C 1
ATOM 701 O O . ARG A 1 92 ? 5.667 17.493 -7.165 1.00 86.56 92 ARG A O 1
ATOM 708 N N . GLN A 1 93 ? 3.963 16.319 -8.043 1.00 89.00 93 GLN A N 1
ATOM 709 C CA . GLN A 1 93 ? 4.545 14.995 -7.848 1.00 89.00 93 GLN A CA 1
ATOM 710 C C . GLN A 1 93 ? 4.333 14.117 -9.077 1.00 89.00 93 GLN A C 1
ATOM 712 O O . GLN A 1 93 ? 3.404 14.336 -9.860 1.00 89.00 93 GLN A O 1
ATOM 717 N N . TRP A 1 94 ? 5.169 13.094 -9.202 1.00 92.50 94 TRP A N 1
ATOM 718 C CA . TRP A 1 94 ? 4.922 11.979 -10.108 1.00 92.50 94 TRP A CA 1
ATOM 719 C C . TRP A 1 94 ? 3.817 11.084 -9.548 1.00 92.50 94 TRP A C 1
ATOM 721 O O . TRP A 1 94 ? 3.722 10.879 -8.336 1.00 92.50 94 TRP A O 1
ATOM 731 N N . VAL A 1 95 ? 2.963 10.578 -10.435 1.00 93.19 95 VAL A N 1
ATOM 732 C CA . VAL A 1 95 ? 1.901 9.627 -10.108 1.00 93.19 95 VAL A CA 1
ATOM 733 C C . VAL A 1 95 ? 1.965 8.428 -11.056 1.00 93.19 95 VAL A C 1
ATOM 735 O O . VAL A 1 95 ? 2.253 8.610 -12.244 1.00 93.19 95 VAL A O 1
ATOM 738 N N . PRO A 1 96 ? 1.694 7.205 -10.575 1.00 94.19 96 PRO A N 1
ATOM 739 C CA . PRO A 1 96 ? 1.603 6.031 -11.429 1.00 94.19 96 PRO A CA 1
ATOM 740 C C . PRO A 1 96 ? 0.379 6.133 -12.334 1.00 94.19 96 PRO A C 1
ATOM 742 O O . PRO A 1 96 ? -0.687 6.587 -11.921 1.00 94.19 96 PRO A O 1
ATOM 745 N N . ARG A 1 97 ? 0.518 5.661 -13.570 1.00 93.81 97 ARG A N 1
ATOM 746 C CA . ARG A 1 97 ? -0.585 5.547 -14.534 1.00 93.81 97 ARG A CA 1
ATOM 747 C C . ARG A 1 97 ? -1.296 4.198 -14.464 1.00 93.81 97 ARG A C 1
ATOM 749 O O . ARG A 1 97 ? -2.365 4.038 -15.047 1.00 93.81 97 ARG A O 1
ATOM 756 N N . GLY A 1 98 ? -0.678 3.228 -13.796 1.00 91.44 98 GLY A N 1
ATOM 757 C CA . GLY A 1 98 ? -1.191 1.884 -13.574 1.00 91.44 98 GLY A CA 1
ATOM 758 C C . GLY A 1 98 ? -0.888 1.408 -12.157 1.00 91.44 98 GLY A C 1
ATOM 759 O O . GLY A 1 98 ? -0.265 2.114 -11.370 1.00 91.44 98 GLY A O 1
ATOM 760 N N . HIS A 1 99 ? -1.336 0.198 -11.853 1.00 91.69 99 HIS A N 1
ATOM 761 C CA . HIS A 1 99 ? -1.202 -0.454 -10.551 1.00 91.69 99 HIS A CA 1
ATOM 762 C C . HIS A 1 99 ? 0.113 -1.241 -10.427 1.00 91.69 99 HIS A C 1
ATOM 764 O O . HIS A 1 99 ? 0.555 -1.527 -9.319 1.00 91.69 99 HIS A O 1
ATOM 770 N N . VAL A 1 100 ? 0.743 -1.578 -11.560 1.00 93.38 100 VAL A N 1
ATOM 771 C CA . VAL A 1 100 ? 2.091 -2.160 -11.612 1.00 93.38 100 VAL A CA 1
ATOM 772 C C . VAL A 1 100 ? 3.086 -1.068 -11.976 1.00 93.38 100 VAL A C 1
ATOM 774 O O . VAL A 1 100 ? 2.954 -0.428 -13.021 1.00 93.38 100 VAL A O 1
ATOM 777 N N . VAL A 1 101 ? 4.088 -0.883 -11.116 1.00 94.25 101 VAL A N 1
ATOM 778 C CA . VAL A 1 101 ? 5.239 -0.012 -11.363 1.00 94.25 101 VAL A CA 1
ATOM 779 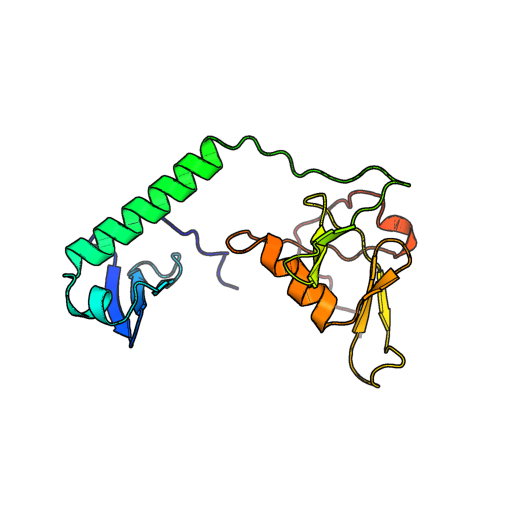C C . VAL A 1 101 ? 6.483 -0.887 -11.414 1.00 94.25 101 VAL A C 1
ATOM 781 O O . VAL A 1 101 ? 6.924 -1.420 -10.398 1.00 94.25 101 VAL A O 1
ATOM 784 N N . ARG A 1 102 ? 7.039 -1.048 -12.613 1.00 94.75 102 ARG A N 1
ATOM 785 C CA . ARG A 1 102 ? 8.320 -1.717 -12.834 1.00 94.75 102 ARG A CA 1
ATOM 786 C C . ARG A 1 102 ? 9.433 -0.733 -12.524 1.00 94.75 102 ARG A C 1
ATOM 788 O O . ARG A 1 102 ? 9.473 0.352 -13.111 1.00 94.75 102 ARG A O 1
ATOM 795 N N . MET A 1 103 ? 10.310 -1.128 -11.613 1.00 93.12 103 MET A N 1
ATOM 796 C CA . MET A 1 103 ? 11.359 -0.275 -11.077 1.00 93.12 103 MET A CA 1
ATOM 797 C C . MET A 1 103 ? 12.653 -1.052 -10.875 1.00 93.12 103 MET A C 1
ATOM 799 O O . MET A 1 103 ? 12.631 -2.257 -10.628 1.00 93.12 103 MET A O 1
ATOM 803 N N . GLU A 1 104 ? 13.765 -0.337 -10.932 1.00 92.38 104 GLU A N 1
ATOM 804 C CA . GLU A 1 104 ? 15.072 -0.822 -10.514 1.00 92.38 104 GLU A CA 1
ATOM 805 C C . GLU A 1 104 ? 15.450 -0.126 -9.209 1.00 92.38 104 GLU A C 1
ATOM 807 O O . GLU A 1 104 ? 15.351 1.096 -9.095 1.00 92.38 104 GLU A O 1
ATOM 812 N N . ILE A 1 105 ? 15.851 -0.902 -8.205 1.00 89.19 105 ILE A N 1
ATOM 813 C CA . ILE A 1 105 ? 16.411 -0.344 -6.975 1.00 89.19 105 ILE A CA 1
ATOM 814 C C . ILE A 1 105 ? 17.902 -0.184 -7.226 1.00 89.19 105 ILE A C 1
ATOM 816 O O . ILE A 1 105 ? 18.657 -1.157 -7.227 1.00 89.19 105 ILE A O 1
ATOM 820 N N . LEU A 1 106 ? 18.300 1.052 -7.478 1.00 82.69 106 LEU A N 1
ATOM 821 C CA . LEU A 1 106 ? 19.687 1.441 -7.606 1.00 82.69 106 LEU A CA 1
ATOM 822 C C . LEU A 1 106 ? 20.308 1.551 -6.207 1.00 82.69 106 LEU A C 1
ATOM 824 O O . LEU A 1 106 ? 19.619 1.751 -5.202 1.00 82.69 106 LEU A O 1
ATOM 828 N N . GLY A 1 107 ? 21.631 1.403 -6.145 1.00 73.31 107 GLY A N 1
ATOM 829 C CA . GLY A 1 107 ? 22.396 1.622 -4.921 1.00 73.31 107 GLY A CA 1
ATOM 830 C C . GLY A 1 107 ? 22.359 3.082 -4.454 1.00 73.31 107 GLY A C 1
ATOM 831 O O . GLY A 1 107 ? 21.422 3.839 -4.712 1.00 73.31 107 GLY A O 1
ATOM 832 N N . THR A 1 108 ? 23.402 3.488 -3.745 1.00 63.38 108 THR A N 1
ATOM 833 C CA . THR A 1 108 ? 23.515 4.844 -3.211 1.00 63.38 108 THR A CA 1
ATOM 834 C C . THR A 1 108 ? 23.538 5.887 -4.321 1.00 63.38 108 THR A C 1
ATOM 836 O O . THR A 1 108 ? 24.336 5.817 -5.254 1.00 63.38 108 THR A O 1
ATOM 839 N N . SER A 1 109 ? 22.629 6.854 -4.214 1.00 57.03 109 SER A N 1
ATOM 840 C CA . SER A 1 109 ? 22.585 8.015 -5.104 1.00 57.03 109 SER A CA 1
ATOM 841 C C . SER A 1 109 ? 23.688 9.027 -4.788 1.00 57.03 109 SER A C 1
ATOM 843 O O . SER A 1 109 ? 24.190 9.094 -3.665 1.00 57.03 109 SER A O 1
ATOM 845 N N . ASP A 1 110 ? 23.960 9.927 -5.735 1.00 58.09 110 ASP A N 1
ATOM 846 C CA . ASP A 1 110 ? 24.776 11.128 -5.499 1.00 58.09 110 ASP A CA 1
ATOM 847 C C . ASP A 1 110 ? 24.156 12.089 -4.453 1.00 58.09 110 ASP A C 1
ATOM 849 O O . ASP A 1 110 ? 24.811 13.037 -4.018 1.00 58.09 110 ASP A O 1
ATOM 853 N N . ALA A 1 111 ? 22.897 11.871 -4.039 1.00 58.06 111 ALA A N 1
ATOM 854 C CA . ALA A 1 111 ? 22.191 12.698 -3.059 1.00 58.06 111 ALA A CA 1
ATOM 855 C C . ALA A 1 111 ? 22.484 12.314 -1.594 1.00 58.06 111 ALA A C 1
ATOM 857 O O . ALA A 1 111 ? 22.123 13.071 -0.691 1.00 58.06 111 ALA A O 1
ATOM 858 N N . GLY A 1 112 ? 23.170 11.193 -1.340 1.00 56.25 112 GLY A N 1
ATOM 859 C CA . GLY A 1 112 ? 23.624 10.820 -0.000 1.00 56.25 112 GLY A CA 1
ATOM 860 C C . GLY A 1 112 ? 24.087 9.360 0.106 1.00 56.25 112 GLY A C 1
ATOM 861 O O . GLY A 1 112 ? 23.525 8.490 -0.557 1.00 56.25 112 GLY A O 1
ATOM 862 N N . PRO A 1 113 ? 25.082 9.060 0.962 1.00 56.56 113 PRO A N 1
ATOM 863 C CA . PRO A 1 113 ? 25.743 7.754 1.022 1.00 56.56 113 PRO A CA 1
ATOM 864 C C . PRO A 1 113 ? 24.899 6.597 1.585 1.00 56.56 113 PRO A C 1
ATOM 866 O O . PRO A 1 113 ? 25.439 5.504 1.684 1.00 56.56 113 PRO A O 1
ATOM 869 N N . ASP A 1 114 ? 23.612 6.784 1.905 1.00 65.25 114 ASP A N 1
ATOM 870 C CA . ASP A 1 114 ? 22.795 5.754 2.573 1.00 65.25 114 ASP A CA 1
ATOM 871 C C . ASP A 1 114 ? 21.343 5.634 2.060 1.00 65.25 114 ASP A C 1
ATOM 873 O O . ASP A 1 114 ? 20.572 4.830 2.585 1.00 65.25 114 ASP A O 1
ATOM 877 N N . GLU A 1 115 ? 20.940 6.397 1.037 1.00 70.50 115 GLU A N 1
ATOM 878 C CA . GLU A 1 115 ? 19.572 6.329 0.503 1.00 70.50 115 GLU A CA 1
ATOM 879 C C . GLU A 1 115 ? 19.526 5.574 -0.836 1.00 70.50 115 GLU A C 1
ATOM 881 O O . GLU A 1 115 ? 20.226 5.971 -1.778 1.00 70.50 115 GLU A O 1
ATOM 886 N N . PRO A 1 116 ? 18.712 4.501 -0.949 1.00 74.69 116 PRO A N 1
ATOM 887 C CA . PRO A 1 116 ? 18.535 3.797 -2.210 1.00 74.69 116 PRO A CA 1
ATOM 888 C C . PRO A 1 116 ? 17.820 4.709 -3.205 1.00 74.69 116 PRO A C 1
ATOM 890 O O . PRO A 1 116 ? 16.814 5.344 -2.878 1.00 74.69 116 PRO A O 1
ATOM 893 N N . CYS A 1 117 ? 18.322 4.757 -4.432 1.00 82.69 117 CYS A N 1
ATOM 894 C CA . CYS A 1 117 ? 17.606 5.402 -5.523 1.00 82.69 117 CYS A CA 1
ATOM 895 C C . CYS A 1 117 ? 16.686 4.397 -6.212 1.00 82.69 117 CYS A C 1
ATOM 897 O O . CYS A 1 117 ? 17.009 3.218 -6.328 1.00 82.69 117 CYS A O 1
ATOM 899 N N . VAL A 1 118 ? 15.524 4.853 -6.673 1.00 90.00 118 VAL A N 1
ATOM 900 C CA . VAL A 1 118 ? 14.604 4.014 -7.444 1.00 90.00 118 VAL A CA 1
ATOM 901 C C . VAL A 1 118 ? 14.524 4.567 -8.853 1.00 90.00 118 VAL A C 1
ATOM 903 O O . VAL A 1 118 ? 14.105 5.704 -9.042 1.00 90.00 118 VAL A O 1
ATOM 906 N N . CYS A 1 119 ? 14.889 3.766 -9.846 1.00 91.50 119 CYS A N 1
ATOM 907 C CA . CYS A 1 119 ? 14.736 4.129 -11.244 1.00 91.50 119 CYS A CA 1
ATOM 908 C C . CYS A 1 119 ? 13.424 3.574 -11.804 1.00 91.50 119 CYS A C 1
ATOM 910 O O . CYS A 1 119 ? 13.153 2.375 -11.728 1.00 91.50 119 CYS A O 1
ATOM 912 N N . VAL A 1 120 ? 12.602 4.453 -12.379 1.00 93.25 120 VAL A N 1
ATOM 913 C CA . VAL A 1 120 ? 11.364 4.101 -13.091 1.00 93.25 120 VAL A CA 1
ATOM 914 C C . VAL A 1 120 ? 11.402 4.769 -14.458 1.00 93.25 120 VAL A C 1
ATOM 916 O O . VAL A 1 120 ? 11.614 5.972 -14.550 1.00 93.25 120 VAL A O 1
ATOM 919 N N . ASP A 1 121 ? 11.204 4.006 -15.534 1.00 89.38 121 ASP A N 1
ATOM 920 C CA . ASP A 1 121 ? 11.281 4.507 -16.920 1.00 89.38 121 ASP A CA 1
ATOM 921 C C . ASP A 1 121 ? 12.605 5.222 -17.266 1.00 89.38 121 ASP A C 1
ATOM 923 O O . ASP A 1 121 ? 12.621 6.189 -18.029 1.00 89.38 121 ASP A O 1
ATOM 927 N N . GLY A 1 122 ? 13.729 4.770 -16.698 1.00 87.81 122 GLY A N 1
ATOM 928 C CA . GLY A 1 122 ? 15.031 5.420 -16.899 1.00 87.81 122 GLY A CA 1
ATOM 929 C C . GLY A 1 122 ? 15.172 6.758 -16.165 1.00 87.81 122 GLY A C 1
ATOM 930 O O . GLY A 1 122 ? 16.079 7.531 -16.471 1.00 87.81 122 GLY A O 1
ATOM 931 N N . ARG A 1 123 ? 14.258 7.058 -15.234 1.00 89.38 123 ARG A N 1
ATOM 932 C CA . ARG A 1 123 ? 14.306 8.226 -14.363 1.00 89.38 123 ARG A CA 1
ATOM 933 C C . ARG A 1 123 ? 14.640 7.807 -12.942 1.00 89.38 123 ARG A C 1
ATOM 935 O O . ARG A 1 123 ? 13.846 7.122 -12.302 1.00 89.38 123 ARG A O 1
ATOM 942 N N . ASP A 1 124 ? 15.727 8.358 -12.436 1.00 90.75 124 ASP A N 1
ATOM 943 C CA . ASP A 1 124 ? 16.115 8.254 -11.036 1.00 90.75 124 ASP A CA 1
ATOM 944 C C . ASP A 1 124 ? 15.185 9.113 -10.171 1.00 90.75 124 ASP A C 1
ATOM 946 O O . ASP A 1 124 ? 15.064 10.328 -10.360 1.00 90.75 124 ASP A O 1
ATOM 950 N N . LEU A 1 125 ? 14.485 8.463 -9.246 1.00 88.38 125 LEU A N 1
ATOM 951 C CA . LEU A 1 125 ? 13.650 9.087 -8.232 1.00 88.38 125 LEU A CA 1
ATOM 952 C C . LEU A 1 125 ? 14.401 9.106 -6.905 1.00 88.38 125 LEU A C 1
ATOM 954 O O . LEU A 1 125 ? 14.998 8.108 -6.483 1.00 88.38 125 LEU A O 1
ATOM 958 N N . THR A 1 126 ? 14.310 10.235 -6.210 1.00 85.62 126 THR A N 1
ATOM 959 C CA . THR A 1 126 ? 14.671 10.292 -4.791 1.00 85.62 126 THR A CA 1
ATOM 960 C C . THR A 1 126 ? 13.703 9.444 -3.963 1.00 85.62 126 THR A C 1
ATOM 962 O O . THR A 1 126 ? 12.551 9.229 -4.354 1.00 85.62 126 THR A O 1
ATOM 965 N N . VAL A 1 127 ? 14.125 9.020 -2.767 1.00 83.38 127 VAL A N 1
ATOM 966 C CA . VAL A 1 127 ? 13.244 8.316 -1.816 1.00 83.38 127 VAL A CA 1
ATOM 967 C C . VAL A 1 127 ? 11.976 9.127 -1.539 1.00 83.38 127 VAL A C 1
ATOM 969 O O . VAL A 1 127 ? 10.878 8.576 -1.500 1.00 83.38 127 VAL A O 1
ATOM 97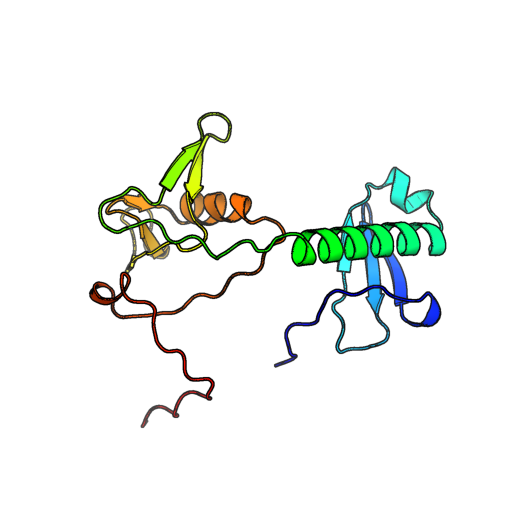2 N N . SER A 1 128 ? 12.102 10.450 -1.402 1.00 86.06 128 SER A N 1
ATOM 973 C CA . SER A 1 128 ? 10.957 11.333 -1.161 1.00 86.06 128 SER A CA 1
ATOM 974 C C . SER A 1 128 ? 9.970 11.354 -2.332 1.00 86.06 128 SER A C 1
ATOM 976 O O . SER A 1 128 ? 8.763 11.259 -2.108 1.00 86.06 128 SER A O 1
ATOM 978 N N . GLU A 1 129 ? 10.452 11.424 -3.576 1.00 88.88 129 GLU A N 1
ATOM 979 C CA . GLU A 1 129 ? 9.587 11.368 -4.762 1.00 88.88 129 GLU A CA 1
ATOM 980 C C . GLU A 1 129 ? 8.897 10.010 -4.895 1.00 88.88 129 GLU A C 1
ATOM 982 O O . GLU A 1 129 ? 7.692 9.956 -5.152 1.00 88.88 129 GLU A O 1
ATOM 987 N N . PHE A 1 130 ? 9.637 8.921 -4.673 1.00 89.94 130 PHE A N 1
ATOM 988 C CA . PHE A 1 130 ? 9.094 7.569 -4.727 1.00 89.94 130 PHE A CA 1
ATOM 989 C C . PHE A 1 130 ? 8.018 7.340 -3.656 1.00 89.94 130 PHE A C 1
ATOM 991 O O . PHE A 1 130 ? 6.923 6.879 -3.968 1.00 89.94 130 PHE A O 1
ATOM 998 N N . LEU A 1 131 ? 8.273 7.717 -2.401 1.00 88.19 131 LEU A N 1
ATOM 999 C CA . LEU A 1 131 ? 7.277 7.595 -1.332 1.00 88.19 131 LEU A CA 1
ATOM 1000 C C . LEU A 1 131 ? 6.083 8.535 -1.547 1.00 88.19 131 LEU A C 1
ATOM 1002 O O . LEU A 1 131 ? 4.946 8.154 -1.276 1.00 88.19 131 LEU A O 1
ATOM 1006 N N . GLY A 1 132 ? 6.310 9.739 -2.079 1.00 87.69 132 GLY A N 1
ATOM 1007 C CA . GLY A 1 132 ? 5.240 10.676 -2.422 1.00 87.69 132 GLY A CA 1
ATOM 1008 C C . GLY A 1 132 ? 4.268 10.114 -3.462 1.00 87.69 132 GLY A C 1
ATOM 1009 O O . GLY A 1 132 ? 3.058 10.327 -3.360 1.00 87.69 132 GLY A O 1
ATOM 1010 N N . MET A 1 133 ? 4.782 9.339 -4.419 1.00 89.75 133 MET A N 1
ATOM 1011 C CA . MET A 1 133 ? 3.993 8.634 -5.429 1.00 89.75 133 MET A CA 1
ATOM 1012 C C . MET A 1 133 ? 3.032 7.603 -4.810 1.00 89.75 133 MET A C 1
ATOM 1014 O O . MET A 1 133 ? 1.906 7.456 -5.284 1.00 89.75 133 MET A O 1
ATOM 1018 N N . LEU A 1 134 ? 3.425 6.931 -3.720 1.00 87.31 134 LEU A N 1
ATOM 1019 C CA . LEU A 1 134 ? 2.585 5.925 -3.053 1.00 87.31 134 LEU A CA 1
ATOM 1020 C C . LEU A 1 134 ? 1.296 6.511 -2.459 1.00 87.31 134 LEU A C 1
ATOM 1022 O O . LEU A 1 134 ? 0.319 5.783 -2.297 1.00 87.31 134 LEU A O 1
ATOM 1026 N N . ASN A 1 135 ? 1.239 7.825 -2.209 1.00 82.19 135 ASN A N 1
ATOM 1027 C CA . ASN A 1 135 ? 0.013 8.487 -1.750 1.00 82.19 135 ASN A CA 1
ATOM 1028 C C . ASN A 1 135 ? -1.148 8.365 -2.751 1.00 82.19 135 ASN A C 1
ATOM 1030 O O . ASN A 1 135 ? -2.304 8.467 -2.344 1.00 82.19 135 ASN A O 1
ATOM 1034 N N . THR A 1 136 ? -0.875 8.110 -4.038 1.00 82.06 136 THR A N 1
ATOM 1035 C CA . THR A 1 136 ? -1.917 7.799 -5.034 1.00 82.06 136 THR A CA 1
ATOM 1036 C C . THR A 1 136 ? -2.735 6.561 -4.649 1.00 82.06 136 THR A C 1
ATOM 1038 O O . THR A 1 136 ? -3.903 6.467 -5.015 1.00 82.06 136 THR A O 1
ATOM 1041 N N . PHE A 1 137 ? -2.155 5.650 -3.867 1.00 81.50 137 PHE A N 1
ATOM 1042 C CA . PHE A 1 137 ? -2.769 4.400 -3.427 1.00 81.50 137 PHE A CA 1
ATOM 1043 C C . PHE A 1 137 ? -3.159 4.418 -1.942 1.00 81.50 137 PHE A C 1
ATOM 1045 O O . PHE A 1 137 ? -3.228 3.370 -1.302 1.00 81.50 137 PHE A O 1
ATOM 1052 N N . ALA A 1 138 ? -3.412 5.593 -1.356 1.00 74.88 138 ALA A N 1
ATOM 1053 C CA . ALA A 1 138 ? -3.864 5.686 0.031 1.00 74.88 138 ALA A CA 1
ATOM 1054 C C . ALA A 1 138 ? -5.118 4.815 0.266 1.00 74.88 138 ALA A C 1
ATOM 1056 O O . ALA A 1 138 ? -6.129 4.960 -0.420 1.00 74.88 138 ALA A O 1
ATOM 1057 N N . GLY A 1 139 ? -5.039 3.898 1.235 1.00 68.12 139 GLY A N 1
ATOM 1058 C CA . GLY A 1 139 ? -6.098 2.925 1.540 1.00 68.12 139 GLY A CA 1
ATOM 1059 C C . GLY A 1 139 ? -5.997 1.589 0.790 1.00 68.12 139 GLY A C 1
ATOM 1060 O O . GLY A 1 139 ? -6.787 0.693 1.069 1.00 68.12 139 GLY A O 1
ATOM 1061 N N . TRP A 1 140 ? -5.028 1.424 -0.113 1.00 77.06 140 TRP A N 1
ATOM 1062 C CA . TRP A 1 140 ? -4.776 0.174 -0.834 1.00 77.06 140 TRP A CA 1
ATOM 1063 C C . TRP A 1 140 ? -3.599 -0.596 -0.220 1.00 77.06 140 TRP A C 1
ATOM 1065 O O . TRP A 1 140 ? -2.705 -0.017 0.399 1.00 77.06 140 TRP A O 1
ATOM 1075 N N . GLY A 1 141 ? -3.584 -1.918 -0.410 1.00 81.50 141 GLY A N 1
ATOM 1076 C CA . GLY A 1 141 ? -2.432 -2.768 -0.099 1.00 81.50 141 GLY A CA 1
ATOM 1077 C C . GLY A 1 141 ? -1.477 -2.900 -1.290 1.00 81.50 141 GLY A C 1
ATOM 1078 O O . GLY A 1 141 ? -1.900 -2.806 -2.439 1.00 81.50 141 GLY A O 1
ATOM 1079 N N . ALA A 1 142 ? -0.198 -3.174 -1.021 1.00 86.31 142 ALA A N 1
ATOM 1080 C CA . ALA A 1 142 ? 0.809 -3.440 -2.049 1.00 86.31 142 ALA A CA 1
ATOM 1081 C C . ALA A 1 142 ? 1.602 -4.717 -1.735 1.00 86.31 142 ALA A C 1
ATOM 1083 O O . ALA A 1 142 ? 1.818 -5.063 -0.572 1.00 86.31 142 ALA A O 1
ATOM 1084 N N . ARG A 1 143 ? 2.060 -5.409 -2.784 1.00 88.56 143 ARG A N 1
ATOM 1085 C CA . ARG A 1 143 ? 3.035 -6.507 -2.701 1.00 88.56 143 ARG A CA 1
ATOM 1086 C C . ARG A 1 143 ? 4.220 -6.148 -3.588 1.00 88.56 143 ARG A C 1
ATOM 1088 O O . ARG A 1 143 ? 4.021 -5.748 -4.730 1.00 88.56 143 ARG A O 1
ATOM 1095 N N . LEU A 1 144 ? 5.431 -6.291 -3.060 1.00 89.94 144 LEU A N 1
ATOM 1096 C CA . LEU A 1 144 ? 6.667 -6.111 -3.818 1.00 89.94 144 LEU A CA 1
ATOM 1097 C C . LEU A 1 144 ? 7.275 -7.479 -4.117 1.00 89.94 144 LEU A C 1
ATOM 1099 O O . LEU A 1 144 ? 7.322 -8.344 -3.240 1.00 89.94 144 LEU A O 1
ATOM 1103 N N . THR A 1 145 ? 7.759 -7.657 -5.342 1.00 93.06 145 THR A N 1
ATOM 1104 C CA . THR A 1 145 ? 8.497 -8.852 -5.753 1.00 93.06 145 THR A CA 1
ATOM 1105 C C . THR A 1 145 ? 9.852 -8.426 -6.289 1.00 93.06 145 THR A C 1
ATOM 1107 O O . THR A 1 145 ? 9.931 -7.575 -7.171 1.00 93.06 145 THR A O 1
ATOM 1110 N N . PHE A 1 146 ? 10.914 -9.007 -5.735 1.00 92.81 146 PHE A N 1
ATOM 1111 C CA . PHE A 1 146 ? 12.279 -8.754 -6.178 1.00 92.81 146 PHE A CA 1
ATOM 1112 C C . PHE A 1 146 ? 12.646 -9.760 -7.266 1.00 92.81 146 PHE A C 1
ATOM 1114 O O . PHE A 1 146 ? 12.526 -10.968 -7.068 1.00 92.81 146 PHE A O 1
ATOM 1121 N N . VAL A 1 147 ? 13.074 -9.243 -8.412 1.00 93.44 147 VAL A N 1
ATOM 1122 C CA . VAL A 1 147 ? 13.516 -10.005 -9.583 1.00 93.44 147 VAL A CA 1
ATOM 1123 C C . VAL A 1 147 ? 14.841 -9.433 -10.077 1.00 93.44 147 VAL A C 1
ATOM 1125 O O . VAL A 1 147 ? 15.252 -8.356 -9.645 1.00 93.44 147 VAL A O 1
ATOM 1128 N N . ASP A 1 148 ? 15.504 -10.140 -10.989 1.00 92.56 148 ASP A N 1
ATOM 1129 C CA . ASP A 1 148 ? 16.624 -9.570 -11.738 1.00 92.56 148 ASP A CA 1
ATOM 1130 C C . ASP A 1 148 ? 16.186 -8.273 -12.447 1.00 92.56 148 ASP A C 1
ATOM 1132 O O . ASP A 1 148 ? 15.076 -8.206 -12.986 1.00 92.56 148 ASP A O 1
ATOM 1136 N N . ALA A 1 149 ? 17.042 -7.246 -12.460 1.00 89.06 149 ALA A N 1
ATOM 1137 C CA . ALA A 1 149 ? 16.719 -5.941 -13.044 1.00 89.06 149 ALA A CA 1
ATOM 1138 C C . ALA A 1 149 ? 16.274 -6.049 -14.517 1.00 89.06 149 ALA A C 1
ATOM 1140 O O . ALA A 1 149 ? 15.389 -5.315 -14.970 1.00 89.06 149 ALA A O 1
ATOM 1141 N N . HIS A 1 150 ? 16.806 -7.027 -15.256 1.00 90.06 150 HIS A N 1
ATOM 1142 C CA . HIS A 1 150 ? 16.444 -7.288 -16.646 1.00 90.06 150 HIS A CA 1
ATOM 1143 C C . HIS A 1 150 ? 15.110 -8.032 -16.805 1.00 90.06 150 HIS A C 1
ATOM 1145 O O . HIS A 1 150 ? 14.552 -8.046 -17.901 1.00 90.06 150 HIS A O 1
ATOM 1151 N N . ALA A 1 151 ? 14.567 -8.614 -15.735 1.00 93.12 151 ALA A N 1
ATOM 1152 C CA . ALA A 1 151 ? 13.330 -9.394 -15.736 1.00 93.12 151 ALA A CA 1
ATOM 1153 C C . ALA A 1 151 ? 12.106 -8.624 -15.207 1.00 93.12 151 ALA A C 1
ATOM 1155 O O . ALA A 1 151 ? 11.013 -9.179 -15.164 1.00 93.12 151 ALA A O 1
ATOM 1156 N N . THR A 1 152 ? 12.242 -7.339 -14.865 1.00 93.31 152 THR A N 1
ATOM 1157 C CA . THR A 1 152 ? 11.147 -6.497 -14.329 1.00 93.31 152 THR A CA 1
ATOM 1158 C C . THR A 1 152 ? 9.916 -6.391 -15.237 1.00 93.31 152 THR A C 1
ATOM 1160 O O . THR A 1 152 ? 8.835 -6.050 -14.770 1.00 93.31 152 THR A O 1
ATOM 1163 N N . HIS A 1 153 ? 10.059 -6.678 -16.531 1.00 91.25 153 HIS A N 1
ATOM 1164 C CA . HIS A 1 153 ? 8.980 -6.680 -17.522 1.00 91.25 153 HIS A CA 1
ATOM 1165 C C . HIS A 1 153 ? 8.197 -8.000 -17.603 1.00 91.25 153 HIS A C 1
ATOM 1167 O O . HIS A 1 153 ? 7.249 -8.098 -18.382 1.00 91.25 153 HIS A O 1
ATOM 1173 N N . VAL A 1 154 ? 8.616 -9.019 -16.854 1.00 91.81 154 VAL A N 1
ATOM 1174 C CA . VAL A 1 154 ? 7.979 -10.333 -16.810 1.00 91.81 154 VAL A CA 1
ATOM 1175 C C . VAL A 1 154 ? 7.311 -10.483 -15.453 1.00 91.81 154 VAL A C 1
ATOM 1177 O O . VAL A 1 154 ? 7.966 -10.338 -14.423 1.00 91.81 154 VAL A O 1
ATOM 1180 N N . ALA A 1 155 ? 6.013 -10.794 -15.443 1.00 90.31 155 ALA A N 1
ATOM 1181 C CA . ALA A 1 155 ? 5.315 -11.126 -14.208 1.00 90.31 155 ALA A CA 1
ATOM 1182 C C . ALA A 1 155 ? 5.986 -12.358 -13.565 1.00 90.31 155 ALA A C 1
ATOM 1184 O O . ALA A 1 155 ? 6.019 -13.419 -14.197 1.00 90.31 155 ALA A O 1
ATOM 1185 N N . PRO A 1 156 ? 6.551 -12.239 -12.352 1.00 92.06 156 PRO A N 1
ATOM 1186 C CA . PRO A 1 156 ? 7.273 -13.337 -11.733 1.00 92.06 156 PRO A CA 1
ATOM 1187 C C . PRO A 1 156 ? 6.318 -14.424 -11.246 1.00 92.06 156 PRO A C 1
ATOM 1189 O O . PRO A 1 156 ? 5.240 -14.141 -10.719 1.00 92.06 156 PRO A O 1
ATOM 1192 N N . GLU A 1 157 ? 6.754 -15.675 -11.350 1.00 91.94 157 GLU A N 1
ATOM 1193 C CA . GLU A 1 157 ? 6.142 -16.766 -10.602 1.00 91.94 157 GLU A CA 1
ATOM 1194 C C . GLU A 1 157 ? 6.543 -16.646 -9.124 1.00 91.94 157 GLU A C 1
ATOM 1196 O O . GLU A 1 157 ? 7.715 -16.442 -8.801 1.00 91.94 157 GLU A O 1
ATOM 1201 N N . VAL A 1 158 ? 5.566 -16.730 -8.217 1.00 91.06 158 VAL A N 1
ATOM 1202 C CA . VAL A 1 158 ? 5.786 -16.553 -6.775 1.00 91.06 158 VAL A CA 1
ATOM 1203 C C . VAL A 1 158 ? 5.458 -17.847 -6.041 1.00 91.06 158 VAL A C 1
ATOM 1205 O O . VAL A 1 158 ? 4.292 -18.215 -5.897 1.00 91.06 158 VAL A O 1
ATOM 1208 N N . GLU A 1 159 ? 6.489 -18.507 -5.518 1.00 91.56 159 GLU A N 1
ATOM 1209 C CA . GLU A 1 159 ? 6.343 -19.655 -4.621 1.00 91.56 159 GLU A CA 1
ATOM 1210 C C . GLU A 1 159 ? 6.140 -19.199 -3.171 1.00 91.56 159 GLU A C 1
ATOM 1212 O O . GLU A 1 159 ? 6.899 -18.384 -2.642 1.00 91.56 159 GLU A O 1
ATOM 1217 N N . VAL A 1 160 ? 5.143 -19.766 -2.486 1.00 90.94 160 VAL A N 1
ATOM 1218 C CA . VAL A 1 160 ? 4.918 -19.516 -1.055 1.00 90.94 160 VAL A CA 1
ATOM 1219 C C . VAL A 1 160 ? 5.652 -20.577 -0.242 1.00 90.94 160 VAL A C 1
ATOM 1221 O O . VAL A 1 160 ? 5.149 -21.683 -0.045 1.00 90.94 160 VAL A O 1
ATOM 1224 N N . ARG A 1 161 ? 6.852 -20.239 0.230 1.00 91.00 161 ARG A N 1
ATOM 1225 C CA . ARG A 1 161 ? 7.667 -21.084 1.113 1.00 91.00 161 ARG A CA 1
ATOM 1226 C C . ARG A 1 161 ? 8.619 -20.245 1.958 1.00 91.00 161 ARG A C 1
ATOM 1228 O O . ARG A 1 161 ? 8.926 -19.111 1.602 1.00 91.00 161 ARG A O 1
ATOM 1235 N N . GLU A 1 162 ? 9.116 -20.826 3.045 1.00 88.62 162 GLU A N 1
ATOM 1236 C CA . GLU A 1 162 ? 10.240 -20.245 3.784 1.00 88.62 162 GLU A CA 1
ATOM 1237 C C . GLU A 1 162 ? 11.526 -20.311 2.930 1.00 88.62 162 GLU A C 1
ATOM 1239 O O . GLU A 1 162 ? 11.702 -21.248 2.132 1.00 88.62 162 GLU A O 1
ATOM 1244 N N . PRO A 1 163 ? 12.429 -19.322 3.051 1.00 85.88 163 PRO A N 1
ATOM 1245 C CA . PRO A 1 163 ? 13.726 -19.376 2.394 1.00 85.88 163 PRO A CA 1
ATOM 1246 C C . PRO A 1 163 ? 14.535 -20.565 2.925 1.00 85.88 163 PRO A C 1
ATOM 1248 O O . PRO A 1 163 ? 14.463 -20.920 4.100 1.00 85.88 163 PRO A O 1
ATOM 1251 N N . MET A 1 164 ? 15.320 -21.183 2.043 1.00 84.81 164 MET A N 1
ATOM 1252 C CA . MET A 1 164 ? 16.299 -22.190 2.458 1.00 84.81 164 MET A CA 1
ATOM 1253 C C . MET A 1 164 ? 17.357 -21.489 3.314 1.00 84.81 164 MET A C 1
ATOM 1255 O O . MET A 1 164 ? 17.797 -20.397 2.945 1.00 84.81 164 MET A O 1
ATOM 1259 N N . GLU A 1 165 ? 17.760 -22.081 4.441 1.00 79.69 165 GLU A N 1
ATOM 1260 C CA . GLU A 1 165 ? 18.863 -21.521 5.224 1.00 79.69 165 GLU A CA 1
ATOM 1261 C C . GLU A 1 165 ? 20.125 -21.444 4.348 1.00 79.69 165 GLU A C 1
ATOM 1263 O O . GLU A 1 165 ? 20.427 -22.407 3.636 1.00 79.69 165 GLU A O 1
ATOM 1268 N N . PRO A 1 166 ? 20.857 -20.317 4.363 1.00 71.25 166 PRO A N 1
ATOM 1269 C CA . PRO A 1 166 ? 22.113 -20.229 3.637 1.00 71.25 166 PRO A CA 1
ATOM 1270 C C . PRO A 1 166 ? 23.102 -21.247 4.215 1.00 71.25 166 PRO A C 1
ATOM 1272 O O . PRO A 1 166 ? 23.264 -21.335 5.436 1.00 71.25 166 PRO A O 1
ATOM 1275 N N . GLU A 1 167 ? 23.769 -22.009 3.345 1.00 64.25 167 GLU A N 1
ATOM 1276 C CA . GLU A 1 167 ? 24.922 -22.817 3.748 1.00 64.25 167 GLU A CA 1
ATOM 1277 C C . GLU A 1 167 ? 25.966 -21.869 4.364 1.00 64.25 167 GLU A C 1
ATOM 1279 O O . GLU A 1 167 ? 26.352 -20.876 3.743 1.00 64.25 167 GLU A O 1
ATOM 1284 N N . ARG A 1 168 ? 26.325 -22.113 5.628 1.00 52.78 168 ARG A N 1
ATOM 1285 C CA . ARG A 1 168 ? 27.248 -21.273 6.407 1.00 52.78 168 ARG A CA 1
ATOM 1286 C C . ARG A 1 168 ? 28.695 -21.423 5.964 1.00 52.78 168 ARG A C 1
ATOM 1288 O O . ARG A 1 168 ? 29.112 -22.577 5.723 1.00 52.78 168 ARG A O 1
#

Sequence (168 aa):
MPLPKPIRVLSPDEVRICRDGDAAILEPADAAVGTTRFVLGAERVARMTDAEILAAWNESVTAQQDYADALDLPTIEIPLGRPQLDFHPRARQWVPRGHVVRMEILGTSDAGPDEPCVCVDGRDLTVSEFLGMLNTFAGWGARLTFVDAHATHVAPEVEVREPMEPER

pLDDT: mean 85.22, std 10.53, range [49.16, 96.44]